Protein AF-A0A968K139-F1 (afdb_monomer)

Radius of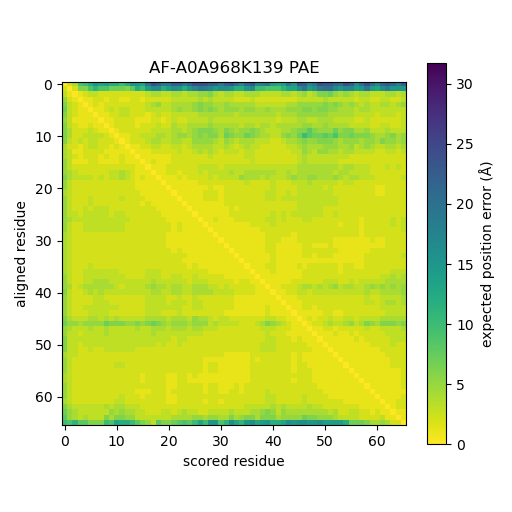 gyration: 10.99 Å; Cα contacts (8 Å, |Δi|>4): 85; chains: 1; bounding box: 23×23×23 Å

Mean predicted aligned error: 2.9 Å

Foldseek 3Di:
DPQQPPLQCGDVHDRLAPCPVCVVPVDLVVQLCCQQPPDDPGHHCPVVDDSVVSVVVSCCSRPVRD

Secondary structure (DSSP, 8-state):
--SS-TTS--SSS---TTTHHHHH-SSHHHHHHHHHH-BTTBPP-BTTB-HHHHHHHHHIIIII--

Solvent-accessible surface area (backbone atoms only — not comparable to full-atom values): 3695 Å² total; per-residue (Å²): 140,67,41,32,41,96,74,22,75,20,70,84,33,67,53,32,27,77,40,40,41,46,75,76,32,76,50,66,67,62,47,43,49,41,51,38,63,23,57,90,89,44,66,54,33,61,92,75,46,54,72,71,54,45,51,50,51,53,46,43,42,53,72,71,33,54

Nearest PDB structures (foldseek):
  6tp9-assembly5_G  TM=8.625E-01  e=9.775E-04  Pseudomonas aeruginosa PAO1
  2zbo-assembly1_A  TM=7.815E-01  e=5.580E-04  Sargassum fusiforme
  4eif-assembly1_A  TM=8.144E-01  e=1.459E-03  Picosynechococcus sp. PCC 7002
  4eie-assembly1_A  TM=7.831E-01  e=1.059E-03  Picosynechococcus sp. PCC 7002
  3dmi-assembly1_A  TM=7.280E-01  e=8.494E-03  Phaeodactylum tricornutum

pLDDT: mean 93.18, std 6.76, range [52.5, 97.81]

Sequence (66 aa):
MNCHANDGGGGKGAKLKDGAVVEKYPDAADQAAVIRNGRGQMPSFDGRLTDAEIDAVVRFTREVLG

Structure (mmCIF, N/CA/C/O backbone):
data_AF-A0A968K139-F1
#
_entry.id   AF-A0A968K139-F1
#
loop_
_atom_site.group_PDB
_atom_site.id
_atom_site.type_symbol
_atom_site.label_atom_id
_atom_site.label_alt_id
_atom_site.label_comp_id
_atom_site.label_asym_id
_atom_site.label_entity_id
_atom_site.label_seq_id
_atom_site.pdbx_PDB_ins_code
_atom_site.Cartn_x
_atom_site.Cartn_y
_atom_site.Cartn_z
_atom_site.occupancy
_atom_site.B_iso_or_equiv
_atom_site.auth_seq_id
_atom_site.auth_comp_id
_atom_site.auth_asym_id
_atom_site.auth_atom_id
_atom_site.pdbx_PDB_model_num
ATOM 1 N N . MET A 1 1 ? -6.774 11.412 -5.890 1.00 52.50 1 MET A N 1
ATOM 2 C CA . MET A 1 1 ? -5.927 10.427 -6.599 1.00 52.50 1 MET A CA 1
ATOM 3 C C . MET A 1 1 ? -4.645 11.137 -6.990 1.00 52.50 1 MET A C 1
ATOM 5 O O . MET A 1 1 ? -4.794 12.159 -7.636 1.00 52.50 1 MET A O 1
ATOM 9 N N . ASN A 1 2 ? -3.468 10.718 -6.496 1.00 69.06 2 ASN A N 1
ATOM 10 C CA . ASN A 1 2 ? -2.109 11.043 -7.016 1.00 69.06 2 ASN A CA 1
ATOM 11 C C . ASN A 1 2 ? -0.998 10.944 -5.945 1.00 69.06 2 ASN A C 1
ATOM 13 O O . ASN A 1 2 ? -0.085 11.767 -5.907 1.00 69.06 2 ASN A O 1
ATOM 17 N N . CYS A 1 3 ? -1.039 9.937 -5.066 1.00 90.88 3 CYS A N 1
ATOM 18 C CA . CYS A 1 3 ? 0.173 9.561 -4.328 1.00 90.88 3 CYS A CA 1
ATOM 19 C C . CYS A 1 3 ? 0.986 8.548 -5.139 1.00 90.88 3 CYS A C 1
ATOM 21 O O . CYS A 1 3 ? 2.159 8.781 -5.398 1.00 90.88 3 CYS A O 1
ATOM 23 N N . HIS A 1 4 ? 0.342 7.493 -5.633 1.00 93.69 4 HIS A N 1
ATOM 24 C CA . HIS A 1 4 ? 1.018 6.373 -6.295 1.00 93.69 4 HIS A CA 1
ATOM 25 C C . HIS A 1 4 ? 0.853 6.341 -7.826 1.00 93.69 4 HIS A C 1
ATOM 27 O O . HIS A 1 4 ? 1.193 5.335 -8.438 1.00 93.69 4 HIS A O 1
ATOM 33 N N . ALA A 1 5 ? 0.348 7.428 -8.429 1.00 90.69 5 ALA A N 1
ATOM 34 C CA . ALA A 1 5 ? -0.176 7.480 -9.803 1.00 90.69 5 ALA A CA 1
ATOM 35 C C . ALA A 1 5 ? -1.296 6.452 -10.073 1.00 90.69 5 ALA A C 1
ATOM 37 O O . ALA A 1 5 ? -1.537 5.539 -9.287 1.00 90.69 5 ALA A O 1
ATOM 38 N N . ASN A 1 6 ? -2.043 6.636 -11.162 1.00 88.50 6 ASN A N 1
ATOM 39 C CA . ASN A 1 6 ? -3.177 5.760 -11.487 1.00 88.50 6 ASN A CA 1
ATOM 40 C C . ASN A 1 6 ? -2.730 4.360 -11.93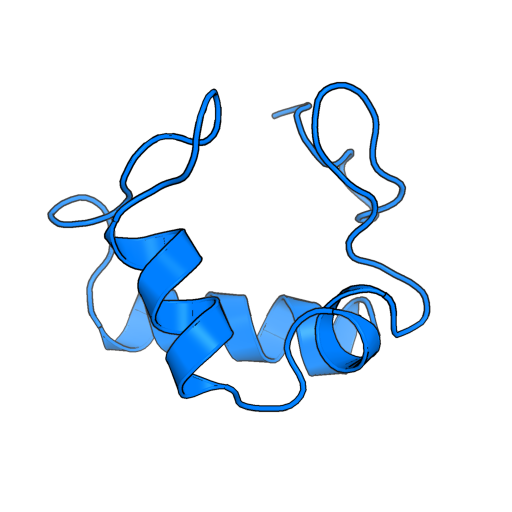1 1.00 88.50 6 ASN A C 1
ATOM 42 O O .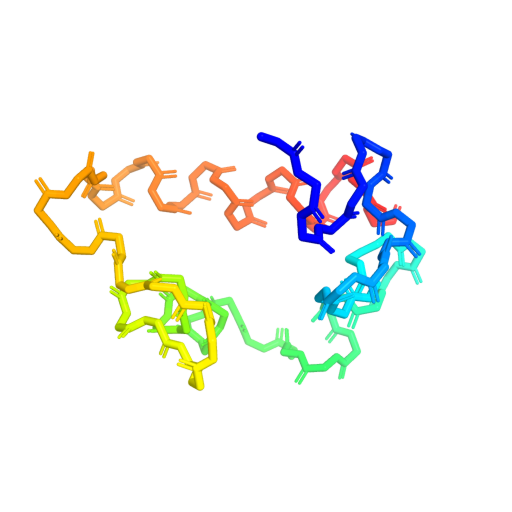 ASN A 1 6 ? -3.470 3.400 -11.757 1.00 88.50 6 ASN A O 1
ATOM 46 N N . ASP A 1 7 ? -1.527 4.254 -12.492 1.00 89.25 7 ASP A N 1
ATOM 47 C CA . ASP A 1 7 ? -0.915 3.012 -12.961 1.00 89.25 7 ASP A CA 1
ATOM 48 C C . ASP A 1 7 ? 0.004 2.366 -11.908 1.00 89.25 7 ASP A C 1
ATOM 50 O O . ASP A 1 7 ? 0.690 1.395 -12.207 1.00 89.25 7 ASP A O 1
ATOM 54 N N . GLY A 1 8 ? 0.093 2.921 -10.693 1.00 91.00 8 GLY A N 1
ATOM 55 C CA . GLY A 1 8 ? 1.050 2.461 -9.685 1.00 91.00 8 GLY A CA 1
ATOM 56 C C . GLY A 1 8 ? 2.498 2.882 -9.957 1.00 91.00 8 GLY A C 1
ATOM 57 O O . GLY A 1 8 ? 3.404 2.401 -9.274 1.00 91.00 8 GLY A O 1
ATOM 58 N N . GLY A 1 9 ? 2.751 3.772 -10.924 1.00 92.69 9 GLY A N 1
ATOM 59 C CA . GLY A 1 9 ? 4.090 4.250 -11.277 1.00 92.69 9 GLY A CA 1
ATOM 60 C C . GLY A 1 9 ? 4.789 5.078 -10.194 1.00 92.69 9 GLY A C 1
ATOM 61 O O . GLY A 1 9 ? 5.995 5.302 -10.284 1.00 92.69 9 GLY A O 1
ATOM 62 N N . GLY A 1 10 ? 4.069 5.485 -9.146 1.00 88.94 10 GLY A N 1
ATOM 63 C CA . GLY A 1 10 ? 4.596 6.317 -8.067 1.00 88.94 10 GLY A CA 1
ATOM 64 C C . GLY A 1 10 ? 4.444 7.818 -8.332 1.00 88.94 10 GLY A C 1
ATOM 65 O O . GLY A 1 10 ? 3.741 8.250 -9.242 1.00 88.94 10 GLY A O 1
ATOM 66 N N . GLY A 1 11 ? 5.057 8.636 -7.481 1.00 88.81 11 GLY A N 1
ATOM 67 C CA . GLY A 1 11 ? 4.988 10.094 -7.555 1.00 88.81 11 GLY A CA 1
ATOM 68 C C . GLY A 1 11 ? 5.299 10.705 -6.196 1.00 88.81 11 GLY A C 1
ATOM 69 O O . GLY A 1 11 ? 6.436 10.660 -5.737 1.00 88.81 11 GLY A O 1
ATOM 70 N N . LYS A 1 12 ? 4.278 11.245 -5.517 1.00 90.25 12 LYS A N 1
ATOM 71 C CA . LYS A 1 12 ? 4.419 11.680 -4.112 1.00 90.25 12 LYS A CA 1
ATOM 72 C C . LYS A 1 12 ? 4.615 10.499 -3.153 1.00 90.25 12 LYS A C 1
ATOM 74 O O . LYS A 1 12 ? 5.231 10.649 -2.104 1.00 90.25 12 LYS A O 1
ATOM 79 N N . GLY A 1 13 ? 4.046 9.349 -3.500 1.00 90.38 13 GLY A N 1
ATOM 80 C CA . GLY A 1 13 ? 4.226 8.062 -2.845 1.00 90.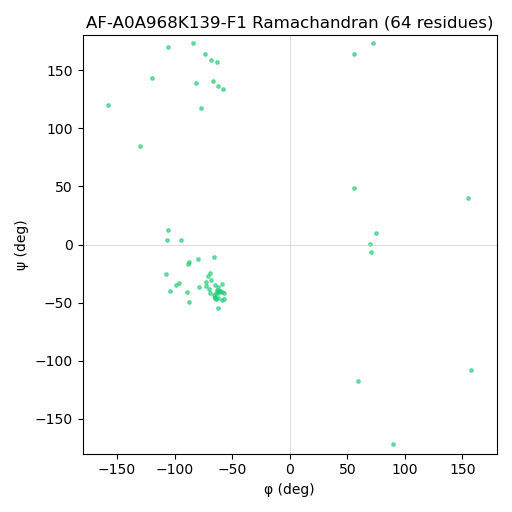38 13 GLY A CA 1
ATOM 81 C C . GLY A 1 13 ? 5.105 7.130 -3.679 1.00 90.38 13 GLY A C 1
ATOM 82 O O . GLY A 1 13 ? 5.415 7.404 -4.839 1.00 90.38 13 GLY A O 1
ATOM 83 N N . ALA A 1 14 ? 5.504 6.015 -3.072 1.00 93.19 14 ALA A N 1
ATOM 84 C CA . ALA A 1 14 ? 6.369 5.026 -3.707 1.00 93.19 14 ALA A CA 1
ATOM 85 C C . ALA A 1 14 ? 5.725 4.377 -4.947 1.00 93.19 14 ALA A C 1
ATOM 87 O O . ALA A 1 14 ? 4.499 4.325 -5.068 1.00 93.19 14 ALA A O 1
ATOM 88 N N . LYS A 1 15 ? 6.559 3.842 -5.844 1.00 94.50 15 LYS A N 1
ATOM 89 C CA . LYS A 1 15 ? 6.110 2.965 -6.931 1.00 94.50 15 LYS A CA 1
ATOM 90 C C . LYS A 1 15 ? 5.490 1.696 -6.340 1.00 94.50 15 LYS A C 1
ATOM 92 O O . LYS A 1 15 ? 6.042 1.134 -5.397 1.00 94.50 15 LYS A O 1
ATOM 97 N N . LEU A 1 16 ? 4.360 1.266 -6.894 1.00 94.94 16 LEU A N 1
ATOM 98 C CA . LEU A 1 16 ? 3.679 0.024 -6.521 1.00 94.94 16 LEU A CA 1
ATOM 99 C C . LEU A 1 16 ? 3.819 -1.067 -7.592 1.00 94.94 16 LEU A C 1
ATOM 101 O O . LEU A 1 16 ? 3.746 -2.246 -7.266 1.00 94.94 16 LEU A O 1
ATOM 105 N N . LYS A 1 17 ? 4.027 -0.672 -8.851 1.00 93.50 17 LYS A N 1
ATOM 106 C CA . LYS A 1 17 ? 4.073 -1.592 -9.989 1.00 93.50 17 LYS A CA 1
ATOM 107 C C . LYS A 1 17 ? 5.431 -2.270 -10.223 1.00 93.50 17 LYS A C 1
ATOM 109 O O . LYS A 1 17 ? 6.428 -1.889 -9.601 1.00 93.50 17 LYS A O 1
ATOM 114 N N . ASP A 1 18 ? 5.473 -3.207 -11.168 1.00 93.50 18 ASP A N 1
ATOM 115 C CA . ASP A 1 18 ? 6.652 -3.991 -11.580 1.00 93.50 18 ASP A CA 1
ATOM 116 C C . ASP A 1 18 ? 7.297 -4.736 -10.392 1.00 93.50 18 ASP A C 1
ATOM 118 O O . ASP A 1 18 ? 8.490 -4.594 -10.113 1.00 93.50 18 ASP A O 1
ATOM 122 N N . GLY A 1 19 ? 6.483 -5.434 -9.602 1.00 92.94 19 GLY A N 1
ATOM 123 C CA . GLY A 1 19 ? 6.922 -6.221 -8.449 1.00 92.94 19 GLY A CA 1
ATOM 124 C C . GLY A 1 19 ? 7.436 -5.422 -7.245 1.00 92.94 19 GLY A C 1
ATOM 125 O O . GLY A 1 19 ? 7.782 -6.023 -6.227 1.00 92.94 19 GLY A O 1
ATOM 126 N N . ALA A 1 20 ? 7.448 -4.084 -7.297 1.00 94.94 20 ALA A N 1
ATOM 127 C CA . ALA A 1 20 ? 8.036 -3.241 -6.248 1.00 94.94 20 ALA A CA 1
ATOM 128 C C . ALA A 1 20 ? 7.404 -3.457 -4.863 1.00 94.94 20 ALA A C 1
ATOM 130 O O . ALA A 1 20 ? 8.084 -3.375 -3.838 1.00 94.94 20 ALA A O 1
ATOM 131 N N . VAL A 1 21 ? 6.103 -3.753 -4.824 1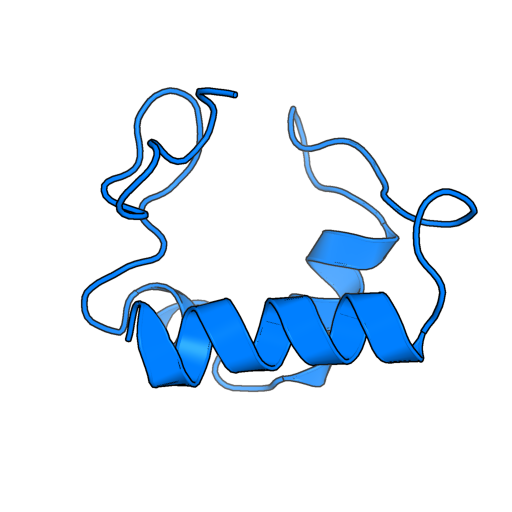.00 95.19 21 VAL A N 1
ATOM 132 C CA . VAL A 1 21 ? 5.391 -4.080 -3.581 1.00 95.19 21 VAL A CA 1
ATOM 133 C C . VAL A 1 21 ? 5.909 -5.381 -2.978 1.00 95.19 21 VAL A C 1
ATOM 135 O O . VAL A 1 21 ? 6.176 -5.412 -1.782 1.00 95.19 21 VAL A O 1
ATOM 138 N N . VAL A 1 22 ? 6.084 -6.427 -3.789 1.00 96.00 22 VAL A N 1
ATOM 139 C CA . VAL A 1 22 ? 6.531 -7.752 -3.334 1.00 96.00 22 VAL A CA 1
ATOM 140 C C . VAL A 1 22 ? 7.993 -7.715 -2.894 1.00 96.00 22 VAL A C 1
ATOM 142 O O . VAL A 1 22 ? 8.341 -8.314 -1.883 1.00 96.00 22 VAL A O 1
ATOM 145 N N . GLU A 1 23 ? 8.842 -6.968 -3.602 1.00 95.44 23 GLU A N 1
ATOM 146 C CA . GLU A 1 23 ? 10.240 -6.767 -3.203 1.00 95.44 23 GLU A CA 1
ATOM 147 C C . GLU A 1 23 ? 10.336 -6.057 -1.845 1.00 95.44 23 GLU A C 1
ATOM 149 O O . GLU A 1 23 ? 11.142 -6.426 -0.990 1.00 95.44 23 GLU A O 1
ATOM 154 N N . LYS A 1 24 ? 9.491 -5.040 -1.623 1.00 95.19 24 LYS A N 1
ATOM 155 C CA . LYS A 1 24 ? 9.518 -4.253 -0.387 1.00 95.19 24 LYS A CA 1
ATOM 156 C C . LYS A 1 24 ? 8.836 -4.946 0.790 1.00 95.19 24 LYS A C 1
ATOM 158 O O . LYS A 1 24 ? 9.289 -4.788 1.924 1.00 95.19 24 LYS A O 1
ATOM 163 N N . TYR A 1 25 ? 7.754 -5.663 0.516 1.00 96.00 25 TYR A N 1
ATOM 164 C CA . TYR A 1 25 ? 6.935 -6.396 1.472 1.00 96.00 25 TYR A CA 1
ATOM 165 C C . TYR A 1 25 ? 6.744 -7.825 0.949 1.00 96.00 25 TYR A C 1
ATOM 167 O O . TYR A 1 25 ? 5.741 -8.108 0.290 1.00 96.00 25 TYR A O 1
ATOM 175 N N . PRO A 1 26 ? 7.696 -8.738 1.209 1.00 95.25 26 PRO A N 1
ATOM 176 C CA . PRO A 1 26 ? 7.563 -10.129 0.785 1.00 95.25 26 PRO A CA 1
ATOM 177 C C . PRO A 1 26 ? 6.339 -10.803 1.415 1.00 95.25 26 PRO A C 1
ATOM 179 O O . PRO A 1 26 ? 5.604 -11.506 0.724 1.00 95.25 26 PRO A O 1
ATOM 182 N N . ASP A 1 27 ? 6.069 -10.517 2.693 1.00 96.75 27 ASP A N 1
ATOM 183 C CA . ASP A 1 27 ? 4.867 -10.969 3.396 1.00 96.75 27 ASP A CA 1
ATOM 184 C C . ASP A 1 27 ? 3.665 -10.060 3.088 1.00 96.75 27 ASP A C 1
ATOM 186 O O . ASP A 1 27 ? 3.763 -8.830 2.993 1.00 96.75 27 ASP A O 1
ATOM 190 N N . ALA A 1 28 ? 2.497 -10.665 2.886 1.00 95.56 28 ALA A N 1
ATOM 191 C CA . ALA A 1 28 ? 1.257 -9.942 2.668 1.00 95.56 28 ALA A CA 1
ATOM 192 C C . ALA A 1 28 ? 0.704 -9.269 3.912 1.00 95.56 28 ALA A C 1
ATOM 194 O O . ALA A 1 28 ? 0.152 -8.171 3.795 1.00 95.56 28 ALA A O 1
ATOM 195 N N . ALA A 1 29 ? 0.929 -9.860 5.080 1.00 96.50 29 ALA A N 1
ATOM 196 C CA . ALA A 1 29 ? 0.514 -9.284 6.346 1.00 96.50 29 ALA A CA 1
ATOM 197 C C . ALA A 1 29 ? 1.224 -7.947 6.617 1.00 96.50 29 ALA A C 1
ATOM 199 O O . ALA A 1 29 ? 0.585 -6.986 7.048 1.00 96.50 29 ALA A O 1
ATOM 200 N N . ASP A 1 30 ? 2.512 -7.840 6.276 1.00 97.50 30 ASP A N 1
ATOM 201 C CA . ASP A 1 30 ? 3.285 -6.604 6.446 1.00 97.50 30 ASP A CA 1
ATOM 202 C C . ASP A 1 30 ? 2.748 -5.470 5.567 1.00 97.50 30 ASP A C 1
ATOM 204 O O . ASP A 1 30 ? 2.606 -4.326 6.011 1.00 97.50 30 ASP A O 1
ATOM 208 N N . GLN A 1 31 ? 2.397 -5.782 4.317 1.00 97.06 31 GLN A N 1
ATOM 209 C CA . GLN A 1 31 ? 1.774 -4.811 3.423 1.00 97.06 31 GLN A CA 1
ATOM 210 C C . GLN A 1 31 ? 0.390 -4.384 3.939 1.00 97.06 31 GLN A C 1
ATOM 212 O O . GLN A 1 31 ? 0.083 -3.188 3.965 1.00 97.06 31 GLN A O 1
ATOM 217 N N . ALA A 1 32 ? -0.435 -5.344 4.366 1.00 97.25 32 ALA A N 1
ATOM 218 C CA . ALA A 1 32 ? -1.759 -5.079 4.921 1.00 97.25 32 ALA A CA 1
ATOM 219 C C . ALA A 1 32 ? -1.671 -4.172 6.158 1.00 97.25 32 ALA A C 1
ATOM 221 O O . ALA A 1 32 ? -2.436 -3.215 6.276 1.00 97.25 32 ALA A O 1
ATOM 222 N N . ALA A 1 33 ? -0.686 -4.395 7.033 1.00 97.56 33 ALA A N 1
ATOM 223 C CA . ALA A 1 33 ? -0.449 -3.562 8.207 1.00 97.56 33 ALA A CA 1
ATOM 224 C C . ALA A 1 33 ? -0.105 -2.110 7.836 1.00 97.56 33 ALA A C 1
ATOM 226 O O . ALA A 1 33 ? -0.548 -1.185 8.519 1.00 97.56 33 ALA A O 1
ATOM 227 N N . VAL A 1 34 ? 0.638 -1.881 6.748 1.00 97.19 34 VAL A N 1
ATOM 228 C CA . VAL A 1 34 ? 0.935 -0.524 6.254 1.00 97.19 34 VAL A CA 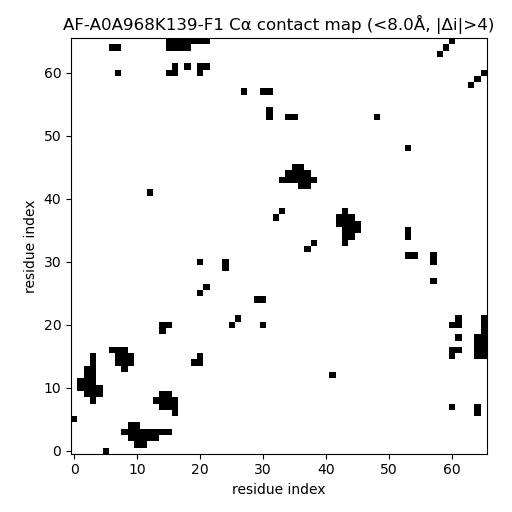1
ATOM 229 C C . VAL A 1 34 ? -0.310 0.153 5.690 1.00 97.19 34 VAL A C 1
ATOM 231 O O . VAL A 1 34 ? -0.525 1.332 5.957 1.00 97.19 34 VAL A O 1
ATOM 234 N N . ILE A 1 35 ? -1.148 -0.568 4.942 1.00 96.25 35 ILE A N 1
ATOM 235 C CA . ILE A 1 35 ? -2.410 -0.018 4.423 1.00 96.25 35 ILE A CA 1
ATOM 236 C C . ILE A 1 35 ? -3.347 0.316 5.588 1.00 96.25 35 ILE A C 1
ATOM 238 O O . ILE A 1 35 ? -3.903 1.411 5.648 1.00 96.25 35 ILE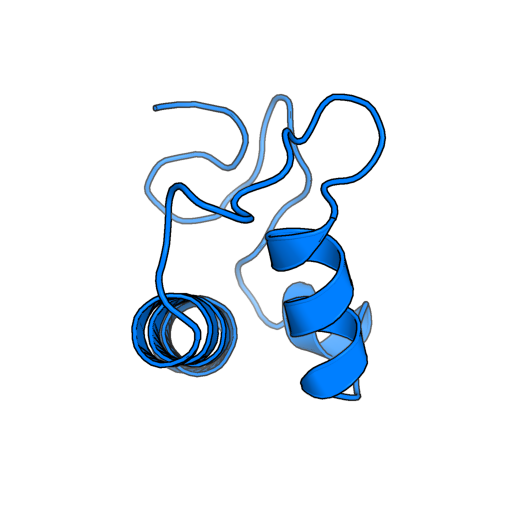 A O 1
ATOM 242 N N . ARG A 1 36 ? -3.468 -0.591 6.559 1.00 97.50 36 ARG A N 1
ATOM 243 C CA . ARG A 1 36 ? -4.326 -0.405 7.726 1.00 97.50 36 ARG A CA 1
ATOM 244 C C . ARG A 1 36 ? -3.882 0.785 8.571 1.00 97.50 36 ARG A C 1
ATOM 246 O O . ARG A 1 36 ? -4.667 1.699 8.811 1.00 97.50 36 ARG A O 1
ATOM 253 N N . ASN A 1 37 ? -2.619 0.814 8.983 1.00 97.00 37 ASN A N 1
ATOM 254 C CA . ASN A 1 37 ? -2.122 1.797 9.948 1.00 97.00 37 ASN A CA 1
ATOM 255 C C . ASN A 1 37 ? -1.642 3.102 9.297 1.00 97.00 37 ASN A C 1
ATOM 257 O O . ASN A 1 37 ? -1.484 4.114 9.977 1.00 97.00 37 ASN A O 1
ATOM 261 N N . GLY A 1 38 ? -1.424 3.101 7.983 1.00 95.44 38 GLY A N 1
ATOM 262 C CA . GLY A 1 38 ? -0.740 4.185 7.293 1.00 95.44 38 GLY A CA 1
ATOM 263 C C . GLY A 1 38 ? 0.760 4.207 7.600 1.00 95.44 38 GLY A C 1
ATOM 264 O O . GLY A 1 38 ? 1.283 3.467 8.436 1.00 95.44 38 GLY A O 1
ATOM 265 N N . ARG A 1 39 ? 1.488 5.078 6.898 1.00 94.25 39 ARG A N 1
ATOM 266 C CA . ARG A 1 39 ? 2.923 5.294 7.119 1.00 94.25 39 ARG A CA 1
ATOM 267 C C . ARG A 1 39 ? 3.354 6.660 6.601 1.00 94.25 39 ARG A C 1
ATOM 269 O O . ARG A 1 39 ? 3.297 6.933 5.401 1.00 94.25 39 ARG A O 1
ATOM 276 N N . GLY A 1 40 ? 3.871 7.502 7.492 1.00 92.88 40 GLY A N 1
ATOM 277 C CA . GLY A 1 40 ? 4.312 8.851 7.135 1.00 92.88 40 GLY A CA 1
ATOM 278 C C . GLY A 1 40 ? 3.159 9.669 6.551 1.00 92.88 40 GLY A C 1
ATOM 279 O O . GLY A 1 40 ? 2.166 9.901 7.227 1.00 92.88 40 GLY A O 1
ATOM 280 N N . GLN A 1 41 ? 3.283 10.084 5.288 1.00 91.31 41 GLN A N 1
ATOM 281 C CA . GLN A 1 41 ? 2.230 10.828 4.581 1.00 91.31 41 GLN A CA 1
ATOM 282 C C . GLN A 1 41 ? 1.093 9.935 4.050 1.00 91.31 41 GLN A C 1
ATOM 284 O O . GLN A 1 41 ? 0.065 10.457 3.620 1.00 91.31 41 GLN A O 1
ATOM 289 N N . MET A 1 42 ? 1.264 8.607 4.045 1.00 94.69 42 MET A N 1
ATOM 290 C CA . MET A 1 42 ? 0.189 7.680 3.695 1.00 94.69 42 MET A CA 1
ATOM 291 C C . MET A 1 42 ? -0.773 7.572 4.887 1.00 94.69 42 MET A C 1
ATOM 293 O O . MET A 1 42 ? -0.337 7.137 5.955 1.00 94.69 42 MET A O 1
ATOM 297 N N . PRO A 1 43 ? -2.049 7.970 4.738 1.00 94.62 43 PRO A N 1
ATOM 298 C CA . PRO A 1 43 ? -3.006 7.921 5.835 1.00 94.62 43 PRO A CA 1
ATOM 299 C C . PRO A 1 43 ? -3.339 6.477 6.213 1.00 94.62 43 PRO A C 1
ATOM 301 O O . PRO A 1 43 ? -3.199 5.566 5.399 1.00 94.62 43 PRO A O 1
ATOM 304 N N . SER A 1 44 ? -3.835 6.296 7.435 1.00 96.25 44 SER A N 1
ATOM 305 C CA . SER A 1 44 ? -4.494 5.056 7.837 1.00 96.25 44 SER A CA 1
ATOM 306 C C . SER A 1 44 ? -5.799 4.872 7.058 1.00 96.25 44 SER A C 1
ATOM 308 O O . SER A 1 44 ? -6.539 5.835 6.814 1.00 96.25 44 SER A O 1
ATOM 310 N N . PHE A 1 45 ? -6.062 3.626 6.668 1.00 95.81 45 PHE A N 1
ATOM 311 C CA . PHE A 1 45 ? -7.331 3.203 6.078 1.00 95.81 45 PHE A CA 1
ATOM 312 C C . PHE A 1 45 ? -8.185 2.375 7.045 1.00 95.81 45 PHE A C 1
ATOM 314 O O . PHE A 1 45 ? -9.272 1.939 6.669 1.00 95.81 45 PHE A O 1
ATOM 321 N N . ASP A 1 46 ? -7.743 2.213 8.293 1.00 93.06 46 ASP A N 1
ATOM 322 C CA . ASP A 1 46 ? -8.562 1.638 9.357 1.00 93.06 46 ASP A CA 1
ATOM 323 C C . ASP A 1 46 ? -9.851 2.457 9.537 1.00 93.06 46 ASP A C 1
ATOM 325 O O . ASP A 1 46 ? -9.843 3.692 9.488 1.00 93.06 46 ASP A O 1
ATOM 329 N N . GLY A 1 47 ? -10.988 1.767 9.632 1.00 93.12 47 GLY A N 1
ATOM 330 C CA . GLY A 1 47 ? -12.316 2.387 9.690 1.00 93.12 47 GLY A CA 1
ATOM 331 C C . GLY A 1 47 ? -12.798 3.042 8.385 1.00 93.12 47 GLY A C 1
ATOM 332 O O . GLY A 1 47 ? -13.953 3.457 8.317 1.00 93.12 47 GLY A O 1
ATOM 333 N N . ARG A 1 48 ? -11.953 3.132 7.344 1.00 95.62 48 ARG A N 1
ATOM 334 C CA . ARG A 1 48 ? -12.348 3.550 5.982 1.00 95.62 48 ARG A CA 1
ATOM 335 C C . ARG A 1 48 ? -12.561 2.365 5.056 1.00 95.62 48 ARG A C 1
ATOM 337 O O . ARG A 1 48 ? -13.405 2.447 4.172 1.00 95.62 48 ARG A O 1
ATOM 344 N N . LEU A 1 49 ? -11.762 1.322 5.245 1.00 96.50 49 LEU A N 1
ATOM 345 C CA . LEU A 1 49 ? -11.852 0.051 4.547 1.00 96.50 49 LEU A CA 1
ATOM 346 C C . LEU A 1 49 ? -12.088 -1.058 5.570 1.00 96.50 49 LEU A C 1
ATOM 348 O O . LEU A 1 49 ? -11.549 -1.030 6.678 1.00 96.50 49 LEU A O 1
ATOM 352 N N . THR A 1 50 ? -12.887 -2.035 5.173 1.00 96.94 50 THR A N 1
ATOM 353 C CA . THR A 1 50 ? -13.024 -3.317 5.863 1.00 96.94 50 THR A CA 1
ATOM 354 C C . THR A 1 50 ? -11.794 -4.194 5.626 1.00 96.94 50 THR A C 1
ATOM 356 O O . THR A 1 50 ? -11.028 -3.974 4.687 1.00 96.94 50 THR A O 1
ATOM 359 N N . ASP A 1 51 ? -11.621 -5.233 6.442 1.00 94.81 51 ASP A N 1
ATOM 360 C CA . ASP A 1 51 ? -10.507 -6.181 6.298 1.00 94.81 51 ASP A CA 1
ATOM 361 C C . ASP A 1 51 ? -10.489 -6.829 4.903 1.00 94.81 51 ASP A C 1
ATOM 363 O O . ASP A 1 51 ? -9.447 -6.889 4.256 1.00 94.81 51 ASP A O 1
ATOM 367 N N . ALA A 1 52 ? -11.664 -7.198 4.382 1.00 96.38 52 ALA A N 1
ATOM 368 C CA . ALA A 1 52 ? -11.803 -7.761 3.041 1.00 96.38 52 ALA A CA 1
ATOM 369 C C . ALA A 1 52 ? -11.416 -6.768 1.928 1.00 96.38 52 ALA A C 1
ATOM 371 O O . ALA A 1 52 ? -10.860 -7.163 0.903 1.00 96.38 52 ALA A O 1
ATOM 372 N N . GLU A 1 53 ? -11.688 -5.473 2.111 1.00 97.81 53 GLU A N 1
ATOM 373 C CA . GLU A 1 53 ? -11.269 -4.437 1.161 1.00 97.81 53 GLU A CA 1
ATOM 374 C C . GLU A 1 53 ? -9.762 -4.174 1.236 1.00 97.81 53 GLU A C 1
ATOM 376 O O . GLU A 1 53 ? -9.131 -3.958 0.20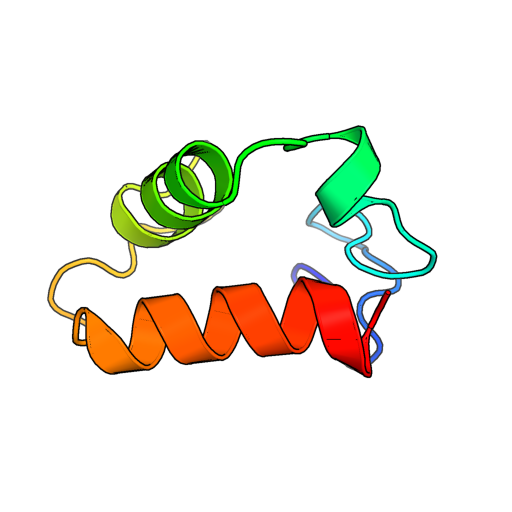1 1.00 97.81 53 GLU A O 1
ATOM 381 N N . ILE A 1 54 ? -9.160 -4.238 2.428 1.00 97.19 54 ILE A N 1
ATOM 382 C CA . ILE A 1 54 ? -7.701 -4.162 2.583 1.00 97.19 54 ILE A CA 1
ATOM 383 C C . ILE A 1 54 ? -7.040 -5.341 1.861 1.00 97.19 54 ILE A C 1
ATOM 385 O O . ILE A 1 54 ? -6.112 -5.126 1.077 1.00 97.19 54 ILE A O 1
ATOM 389 N N . ASP A 1 55 ? -7.558 -6.557 2.035 1.00 96.81 55 ASP A N 1
ATOM 390 C CA . ASP A 1 55 ? -7.068 -7.745 1.330 1.00 96.81 55 ASP A CA 1
ATOM 391 C C . ASP A 1 55 ? -7.211 -7.607 -0.192 1.00 96.81 55 ASP A C 1
ATOM 393 O O . ASP A 1 55 ? -6.295 -7.953 -0.943 1.00 96.81 55 ASP A O 1
ATOM 397 N N . ALA A 1 56 ? -8.320 -7.038 -0.672 1.00 97.62 56 ALA A N 1
ATOM 398 C CA . ALA A 1 56 ? -8.511 -6.765 -2.094 1.00 97.62 56 ALA A CA 1
ATOM 399 C C . ALA A 1 56 ? -7.467 -5.775 -2.642 1.00 97.62 56 ALA A C 1
ATOM 401 O O . ALA A 1 56 ? -6.937 -5.986 -3.734 1.00 97.62 56 ALA A O 1
ATOM 402 N N . VAL A 1 57 ? -7.116 -4.728 -1.886 1.00 95.75 57 VAL A N 1
ATOM 403 C CA . VAL A 1 57 ? -6.056 -3.776 -2.267 1.00 95.75 57 VAL A CA 1
ATOM 404 C C . VAL A 1 57 ? -4.687 -4.459 -2.297 1.00 95.75 57 VAL A C 1
ATOM 406 O O . VAL A 1 57 ? -3.910 -4.251 -3.236 1.00 95.75 57 VAL A O 1
ATOM 409 N N . VAL A 1 58 ? -4.385 -5.296 -1.301 1.00 96.94 58 VAL A N 1
ATOM 410 C CA . VAL A 1 58 ? -3.141 -6.078 -1.254 1.00 96.94 58 VAL A CA 1
ATOM 411 C C . VAL A 1 58 ? -3.024 -6.977 -2.482 1.00 96.94 58 VAL A C 1
ATOM 413 O O . VAL A 1 58 ? -1.998 -6.960 -3.162 1.00 96.94 58 VAL A O 1
ATOM 416 N N . ARG A 1 59 ? -4.089 -7.706 -2.822 1.00 96.38 59 ARG A N 1
ATOM 417 C CA . ARG A 1 59 ? -4.113 -8.567 -4.009 1.00 96.38 59 ARG A CA 1
ATOM 418 C C . ARG A 1 59 ? -3.981 -7.772 -5.297 1.00 96.38 59 ARG A C 1
ATOM 420 O O . ARG A 1 59 ? -3.139 -8.102 -6.119 1.00 96.38 59 ARG A O 1
ATOM 427 N N . PHE A 1 60 ? -4.731 -6.685 -5.457 1.00 95.38 60 PHE A N 1
ATOM 428 C CA . PHE A 1 60 ? -4.657 -5.843 -6.653 1.00 95.38 60 PHE A CA 1
ATOM 429 C C . PHE A 1 60 ? -3.238 -5.308 -6.903 1.00 95.38 60 PHE A C 1
ATOM 431 O O . PHE A 1 60 ? -2.711 -5.397 -8.009 1.00 95.38 60 PHE A O 1
ATOM 438 N N . THR A 1 61 ? -2.588 -4.788 -5.863 1.00 94.25 61 THR A N 1
ATOM 439 C CA . THR A 1 61 ? -1.234 -4.223 -5.980 1.00 94.25 61 THR A CA 1
ATOM 440 C C . THR A 1 61 ? -0.150 -5.271 -6.238 1.00 94.25 61 THR A C 1
ATOM 442 O O . THR A 1 61 ? 0.876 -4.927 -6.814 1.00 94.25 61 THR A O 1
ATOM 445 N N . ARG A 1 62 ? -0.372 -6.533 -5.853 1.00 94.81 62 ARG A N 1
ATOM 446 C CA . ARG A 1 62 ? 0.546 -7.646 -6.132 1.00 94.81 62 ARG A CA 1
ATOM 447 C C . ARG A 1 62 ? 0.291 -8.357 -7.456 1.00 94.81 62 ARG A C 1
ATOM 449 O O . ARG A 1 62 ? 1.241 -8.760 -8.108 1.00 94.81 62 ARG A O 1
ATOM 456 N N . GLU A 1 63 ? -0.972 -8.583 -7.800 1.00 93.56 63 GLU A N 1
ATOM 457 C CA . GLU A 1 63 ? -1.376 -9.450 -8.915 1.00 93.56 63 GLU A CA 1
ATOM 458 C C . GLU A 1 63 ? -1.640 -8.649 -10.197 1.00 93.56 63 GLU A C 1
ATOM 460 O O . GLU A 1 63 ? -1.413 -9.159 -11.288 1.00 93.56 63 GLU A O 1
ATOM 465 N N . VAL A 1 64 ? -2.135 -7.409 -10.081 1.00 93.00 64 VAL A N 1
ATOM 466 C CA . VAL A 1 64 ? -2.546 -6.590 -11.239 1.00 93.00 64 VAL A CA 1
ATOM 467 C C . VAL A 1 64 ? -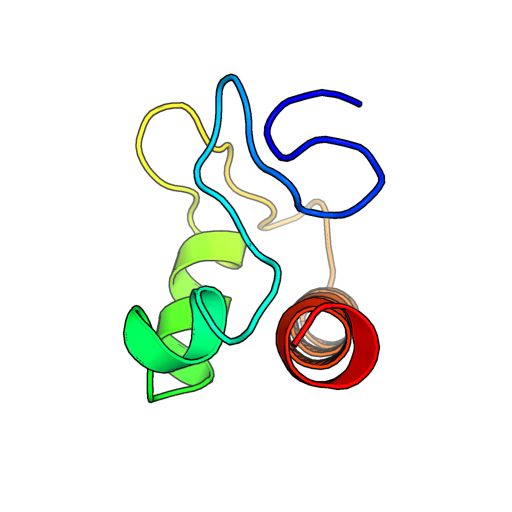1.526 -5.506 -11.567 1.00 93.00 64 VAL A C 1
ATOM 469 O O . VAL A 1 64 ? -1.283 -5.233 -12.738 1.00 93.00 64 VAL A O 1
ATOM 472 N N . LEU A 1 65 ? -0.947 -4.870 -10.546 1.00 88.62 65 LEU A N 1
ATOM 473 C CA . LEU A 1 65 ? 0.140 -3.902 -10.741 1.00 88.62 65 LEU A CA 1
ATOM 474 C C . LEU A 1 65 ? 1.529 -4.561 -10.742 1.00 88.62 65 LEU A C 1
ATOM 476 O O . LEU A 1 65 ? 2.489 -3.912 -11.154 1.00 88.62 65 LEU A O 1
ATOM 480 N N . GLY A 1 66 ? 1.631 -5.796 -10.241 1.00 76.75 66 GLY A N 1
ATOM 481 C CA . GLY A 1 66 ? 2.877 -6.550 -10.098 1.00 76.75 66 GLY A CA 1
ATOM 482 C C . GLY A 1 66 ? 3.595 -6.814 -11.409 1.00 76.75 66 GLY A C 1
ATOM 483 O O . GLY A 1 66 ? 2.921 -7.046 -12.433 1.00 76.75 66 GLY A O 1
#